Protein AF-A0A7T8JUP4-F1 (afdb_monomer_lite)

Secondary structure (DSSP, 8-state):
------HIIIIIHHHHHHHHHHTTTPPPSEEEEEEEE-TTSSEEEEEEEEE-TTSS-EEEEEEESSS-----EEEEETTEEEEE--SSPPPP-

Sequence (93 aa):
MDLGGGTVLDLGVYCVQLLKLSIHGEEPSSISSKGSLNAEKTDRNTSSLFAYGDGCRMASISTHSELNMPCEANIFGSQGSIKLPFLLGPRED

InterPro domains:
  IPR050984 Gfo/Idh/MocA domain-containing protein [PTHR22604] (2-86)
  IPR055170 GFO/IDH/MocA-like oxidoreductase domain [PF22725] (3-82)

Organism: Caligus rogercresseyi (NCBI:txid217165)

pLDDT: mean 88.8, std 13.91, range [39.47, 98.25]

Radius of gyration: 14.53 Å; chains: 1; bounding box: 28×37×47 Å

Structure (mmCIF, N/CA/C/O backbone):
data_AF-A0A7T8JUP4-F1
#
_entry.id   AF-A0A7T8JUP4-F1
#
loop_
_atom_site.group_PDB
_atom_site.id
_atom_site.type_symbol
_atom_site.label_atom_id
_atom_site.label_alt_id
_atom_site.label_comp_id
_atom_site.label_asym_id
_atom_site.label_entity_id
_atom_site.label_seq_id
_atom_site.pdbx_PDB_ins_code
_atom_site.Cartn_x
_atom_site.Cartn_y
_atom_site.Cartn_z
_atom_site.occupancy
_atom_site.B_iso_or_equiv
_atom_site.auth_seq_id
_atom_site.auth_comp_id
_atom_site.auth_asym_id
_atom_site.auth_atom_id
_atom_site.pdbx_PDB_model_num
ATOM 1 N N . MET A 1 1 ? 2.142 4.376 -29.490 1.00 39.47 1 MET A N 1
ATOM 2 C CA . MET A 1 1 ? 1.288 3.383 -28.811 1.00 39.47 1 MET A CA 1
ATOM 3 C C . MET A 1 1 ? 1.560 3.548 -27.329 1.00 39.47 1 MET A C 1
ATOM 5 O O . MET A 1 1 ? 2.571 3.057 -26.848 1.00 39.47 1 MET A O 1
ATOM 9 N N . ASP A 1 2 ? 0.739 4.363 -26.671 1.00 48.25 2 ASP A N 1
ATOM 10 C CA . ASP A 1 2 ? 0.827 4.692 -25.248 1.00 48.25 2 ASP A CA 1
ATOM 11 C C . ASP A 1 2 ? 0.367 3.494 -24.412 1.00 48.25 2 ASP A C 1
ATOM 13 O O . ASP A 1 2 ? -0.810 3.386 -24.070 1.00 48.25 2 ASP A O 1
ATOM 17 N N . LEU A 1 3 ? 1.266 2.557 -24.094 1.00 56.19 3 LEU A N 1
ATOM 18 C CA . LEU A 1 3 ? 0.984 1.624 -23.004 1.00 56.19 3 LEU A CA 1
ATOM 19 C C . LEU A 1 3 ? 1.040 2.421 -21.695 1.00 56.19 3 LEU A C 1
ATOM 21 O O . LEU A 1 3 ? 2.064 2.464 -21.033 1.00 56.19 3 LEU A O 1
ATOM 25 N N . GLY A 1 4 ? -0.067 3.068 -21.325 1.00 58.31 4 GLY A N 1
ATOM 26 C CA . GLY A 1 4 ? -0.252 3.728 -20.026 1.00 58.31 4 GLY A CA 1
ATOM 27 C C . GLY A 1 4 ? -0.457 2.748 -18.861 1.00 58.31 4 GLY A C 1
ATOM 28 O O . GLY A 1 4 ? -0.983 3.137 -17.823 1.00 58.31 4 GLY A O 1
ATOM 29 N N . GLY A 1 5 ? -0.107 1.473 -19.048 1.00 76.44 5 GLY A N 1
ATOM 30 C CA . GLY A 1 5 ? -0.274 0.407 -18.068 1.00 76.44 5 GLY A CA 1
ATOM 31 C C . GLY A 1 5 ? 0.994 0.235 -17.243 1.00 76.44 5 GLY A C 1
ATOM 32 O O . GLY A 1 5 ? 2.015 -0.230 -17.746 1.00 76.44 5 GLY A O 1
ATOM 33 N N . GLY A 1 6 ? 0.929 0.622 -15.977 1.00 89.75 6 GLY A N 1
ATOM 34 C CA . GLY A 1 6 ? 1.900 0.228 -14.965 1.00 89.75 6 GLY A CA 1
ATOM 35 C C . GLY A 1 6 ? 1.202 -0.507 -13.826 1.00 89.75 6 GLY A C 1
ATOM 36 O O . GLY A 1 6 ? -0.030 -0.574 -13.769 1.00 89.75 6 GLY A O 1
ATOM 37 N N . THR A 1 7 ? 1.985 -1.097 -12.932 1.00 93.50 7 THR A N 1
ATOM 38 C CA . THR A 1 7 ? 1.479 -1.967 -11.863 1.00 93.50 7 THR A CA 1
ATOM 39 C C . THR A 1 7 ? 0.462 -1.307 -10.932 1.00 93.50 7 THR A C 1
ATOM 41 O O . THR A 1 7 ? -0.437 -1.980 -10.433 1.00 93.50 7 THR A O 1
ATOM 44 N N . VAL A 1 8 ? 0.532 0.008 -10.731 1.00 94.25 8 VAL A N 1
ATOM 45 C CA . VAL A 1 8 ? -0.442 0.764 -9.940 1.00 94.25 8 VAL A CA 1
ATOM 46 C C . VAL A 1 8 ? -1.817 0.743 -10.605 1.00 94.25 8 VAL A C 1
ATOM 48 O O . VAL A 1 8 ? -2.816 0.536 -9.917 1.00 94.25 8 VAL A O 1
ATOM 51 N N . LEU A 1 9 ? -1.881 0.923 -11.927 1.00 93.12 9 LEU A N 1
ATOM 52 C CA . LEU A 1 9 ? -3.145 0.906 -12.665 1.00 93.12 9 LEU A CA 1
ATOM 53 C C . LEU A 1 9 ? -3.674 -0.521 -12.857 1.00 93.12 9 LEU A C 1
ATOM 55 O O . LEU A 1 9 ? -4.875 -0.738 -12.736 1.00 93.12 9 LEU A O 1
ATOM 59 N N . ASP A 1 10 ? -2.788 -1.477 -13.137 1.00 89.75 10 ASP A N 1
ATOM 60 C CA . ASP A 1 10 ? -3.171 -2.852 -13.480 1.00 89.75 10 ASP A CA 1
ATOM 61 C C . ASP A 1 10 ? -3.454 -3.729 -12.249 1.00 89.75 10 ASP A C 1
ATOM 63 O O . ASP A 1 10 ? -4.366 -4.544 -12.262 1.00 89.75 10 ASP A O 1
ATOM 67 N N . LEU A 1 11 ? -2.718 -3.540 -11.149 1.00 91.00 11 LEU A N 1
ATOM 68 C CA . LEU A 1 11 ? -2.844 -4.346 -9.925 1.00 91.00 1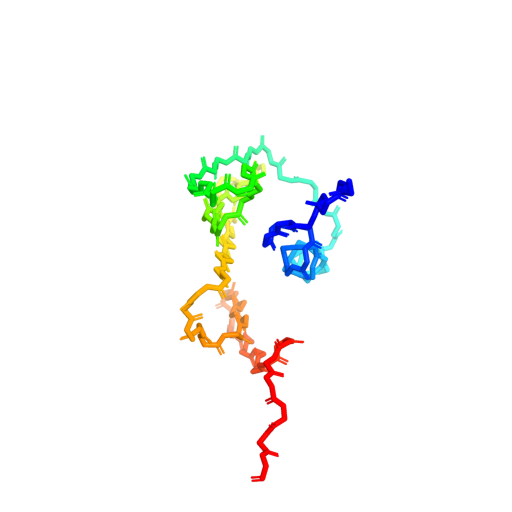1 LEU A CA 1
ATOM 69 C C . LEU A 1 11 ? -3.265 -3.497 -8.721 1.00 91.00 11 LEU A C 1
ATOM 71 O O . LEU A 1 11 ? -4.104 -3.903 -7.913 1.00 91.00 11 LEU A O 1
ATOM 75 N N . GLY A 1 12 ? -2.706 -2.291 -8.602 1.00 93.12 12 GLY A N 1
ATOM 76 C CA . GLY A 1 12 ? -2.891 -1.423 -7.440 1.00 93.12 12 GLY A CA 1
ATOM 77 C C . GLY A 1 12 ? -4.340 -1.000 -7.206 1.00 93.12 12 GLY A C 1
ATOM 78 O O . GLY A 1 12 ? -4.759 -0.907 -6.053 1.00 93.12 12 GLY A O 1
ATOM 79 N N . VAL A 1 13 ? -5.137 -0.817 -8.264 1.00 93.94 13 VAL A N 1
ATOM 80 C CA . VAL A 1 13 ? -6.561 -0.443 -8.154 1.00 93.94 13 VAL A CA 1
ATOM 81 C C . VAL A 1 13 ? -7.378 -1.457 -7.351 1.00 93.94 13 VAL A C 1
ATOM 83 O O . VAL A 1 13 ? -8.247 -1.069 -6.570 1.00 93.94 13 VAL A O 1
ATOM 86 N N . TYR A 1 14 ? -7.060 -2.747 -7.461 1.00 91.75 14 TYR A N 1
ATOM 87 C CA . TYR A 1 14 ? -7.740 -3.809 -6.721 1.00 91.75 14 TYR A CA 1
ATOM 88 C C . TYR A 1 14 ? -7.335 -3.814 -5.249 1.00 91.75 14 TYR A C 1
ATOM 90 O O . TYR A 1 14 ? -8.186 -3.949 -4.368 1.00 91.75 14 TYR A O 1
ATOM 98 N N . CYS A 1 15 ? -6.048 -3.592 -4.970 1.00 94.50 15 CYS A N 1
ATOM 99 C CA . CYS A 1 15 ? -5.552 -3.433 -3.607 1.00 94.50 15 CYS A CA 1
ATOM 100 C C . CYS A 1 15 ? -6.184 -2.211 -2.924 1.00 94.50 15 CYS A C 1
ATOM 102 O O . CYS A 1 15 ? -6.623 -2.312 -1.780 1.00 94.50 15 CYS A O 1
ATOM 104 N N . VAL A 1 16 ? -6.284 -1.077 -3.629 1.00 95.81 16 VAL A N 1
ATOM 105 C CA . VAL A 1 16 ? -6.928 0.143 -3.117 1.00 95.81 16 VAL A CA 1
ATOM 106 C C . VAL A 1 16 ? -8.418 -0.091 -2.881 1.00 95.81 16 VAL A C 1
ATOM 108 O O . VAL A 1 16 ? -8.927 0.296 -1.834 1.00 95.81 16 VAL A O 1
ATOM 111 N N . GLN A 1 17 ? -9.118 -0.765 -3.794 1.00 94.69 17 GLN A N 1
ATOM 112 C CA . GLN A 1 17 ? -10.535 -1.081 -3.614 1.00 94.69 17 GLN A CA 1
ATOM 113 C C . GLN A 1 17 ? -10.778 -1.973 -2.390 1.00 94.69 17 GLN A C 1
ATOM 115 O O . GLN A 1 17 ? -11.674 -1.692 -1.592 1.00 94.69 17 GLN A O 1
ATOM 120 N N . LEU A 1 18 ? -9.978 -3.029 -2.214 1.00 94.69 18 LEU A N 1
ATOM 121 C CA . LEU A 1 18 ? -10.077 -3.892 -1.039 1.00 94.69 18 LEU A CA 1
ATOM 122 C C . LEU A 1 18 ? -9.759 -3.122 0.244 1.00 94.69 18 LEU A C 1
ATOM 124 O O . LEU A 1 18 ? -10.474 -3.265 1.237 1.00 94.69 18 LEU A O 1
ATOM 128 N N . LEU A 1 19 ? -8.719 -2.284 0.215 1.00 95.50 19 LEU A N 1
ATOM 129 C CA . LEU A 1 19 ? -8.378 -1.419 1.333 1.00 95.50 19 LEU A CA 1
ATOM 130 C C . LEU A 1 19 ? -9.578 -0.545 1.700 1.00 95.50 19 LEU A C 1
ATOM 132 O O . LEU A 1 19 ? -10.026 -0.623 2.840 1.00 95.50 19 LEU A O 1
ATOM 136 N N . LYS A 1 20 ? -10.158 0.187 0.738 1.00 95.19 20 LYS A N 1
ATOM 137 C CA . LYS A 1 20 ? -11.335 1.043 0.957 1.00 95.19 20 LYS A CA 1
ATOM 138 C C . LYS A 1 20 ? -12.513 0.264 1.533 1.00 95.19 20 LYS A C 1
ATOM 140 O O . LYS A 1 20 ? -13.160 0.748 2.457 1.00 95.19 20 LYS A O 1
ATOM 145 N N . LEU A 1 21 ? -12.771 -0.950 1.047 1.00 94.88 21 LEU A N 1
ATOM 146 C CA . LEU A 1 21 ? -13.815 -1.810 1.605 1.00 94.88 21 LEU A CA 1
ATOM 147 C C . LEU A 1 21 ? -13.536 -2.169 3.074 1.00 94.88 21 LEU A C 1
ATOM 149 O O . LEU A 1 21 ? -14.430 -2.057 3.909 1.00 94.88 21 LEU A O 1
ATOM 153 N N . SER A 1 22 ? -12.299 -2.550 3.406 1.00 93.69 22 SER A N 1
ATOM 154 C CA . SER A 1 22 ? -11.920 -2.989 4.760 1.00 93.69 22 SER A CA 1
ATOM 155 C C . SER A 1 22 ? -12.013 -1.896 5.831 1.00 93.69 22 SER A C 1
ATOM 157 O O . SER A 1 22 ? -12.160 -2.190 7.016 1.00 93.69 22 SER A O 1
ATOM 159 N N . ILE A 1 23 ? -11.960 -0.633 5.414 1.00 93.06 23 ILE A N 1
ATOM 160 C CA . ILE A 1 23 ? -11.983 0.549 6.285 1.00 93.06 23 ILE A CA 1
ATOM 161 C C . ILE A 1 23 ? -13.287 1.353 6.157 1.00 93.06 23 ILE A C 1
ATOM 163 O O . ILE A 1 23 ? -13.367 2.468 6.661 1.00 93.06 23 ILE A O 1
ATOM 167 N N . HIS 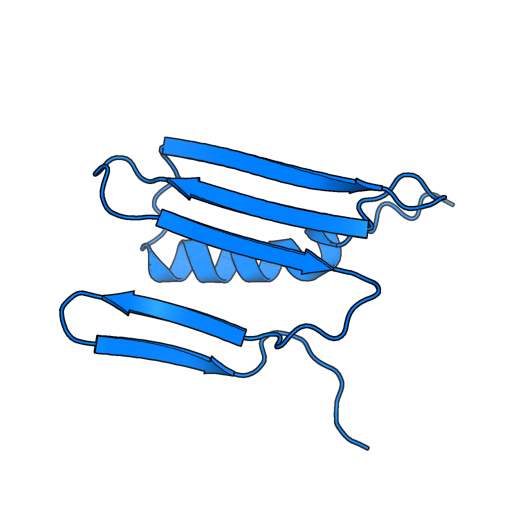A 1 24 ? -14.327 0.786 5.534 1.00 93.25 24 HIS A N 1
ATOM 168 C CA . HIS A 1 24 ? -15.650 1.411 5.368 1.00 93.25 24 HIS A CA 1
ATOM 169 C C . HIS A 1 24 ? -15.640 2.704 4.529 1.00 93.25 24 HIS A C 1
ATOM 171 O O . HIS A 1 24 ? -16.435 3.613 4.755 1.00 93.25 24 HIS A O 1
ATOM 177 N N . GLY A 1 25 ? -14.751 2.784 3.539 1.00 94.50 25 GLY A N 1
ATOM 178 C CA . GLY A 1 25 ? -14.682 3.883 2.574 1.00 94.50 25 GLY A CA 1
A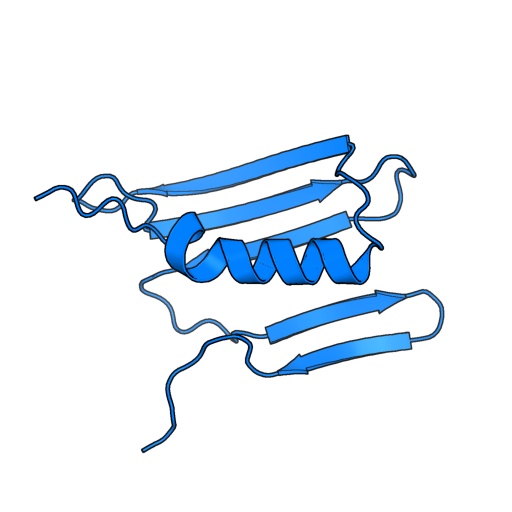TOM 179 C C . GLY A 1 25 ? -14.068 5.189 3.087 1.00 94.50 25 GLY A C 1
ATOM 180 O O . GLY A 1 25 ? -14.040 6.156 2.332 1.00 94.50 25 GLY A O 1
ATOM 181 N N . GLU A 1 26 ? -13.572 5.230 4.324 1.00 95.50 26 GLU A N 1
ATOM 182 C CA . GLU A 1 26 ? -12.772 6.335 4.863 1.00 95.50 26 GLU A CA 1
ATOM 183 C C . GLU A 1 26 ? -11.556 6.670 3.970 1.00 95.50 26 GLU A C 1
ATOM 185 O O . GLU A 1 26 ? -10.910 5.809 3.377 1.00 95.50 26 GLU A O 1
ATOM 190 N N . GLU A 1 27 ? -11.226 7.951 3.845 1.00 95.94 27 GLU A N 1
ATOM 191 C CA . GLU A 1 27 ? -10.045 8.363 3.086 1.00 95.94 27 GLU A CA 1
ATOM 192 C C . GLU A 1 27 ? -8.814 8.412 4.006 1.00 95.94 27 GLU A C 1
ATOM 194 O O . GLU A 1 27 ? -8.922 8.832 5.163 1.00 95.94 27 GLU A O 1
ATOM 199 N N . PRO A 1 28 ? -7.627 8.008 3.523 1.00 96.50 28 PRO A N 1
ATOM 200 C CA . PRO A 1 28 ? -6.397 8.119 4.297 1.00 96.50 28 PRO A CA 1
ATOM 201 C C . PRO A 1 28 ? -6.071 9.591 4.588 1.00 96.50 28 PRO A C 1
ATOM 203 O O . PRO A 1 28 ? -6.242 10.468 3.742 1.00 96.50 28 PRO A O 1
ATOM 206 N N . SER A 1 29 ? -5.522 9.862 5.772 1.00 97.56 29 SER A N 1
ATOM 207 C CA . SER A 1 29 ? -5.001 11.183 6.139 1.00 97.56 29 SER A CA 1
ATOM 208 C C . SER A 1 29 ? -3.688 11.502 5.422 1.00 97.56 29 SER A C 1
ATOM 210 O O . SER A 1 29 ? -3.370 12.669 5.192 1.00 97.56 29 SER A O 1
ATOM 212 N N . SER A 1 30 ? -2.914 10.475 5.057 1.00 97.50 30 SER A N 1
ATOM 213 C CA . SER A 1 30 ? -1.708 10.621 4.243 1.00 97.50 30 SER A CA 1
ATOM 214 C C . SER A 1 30 ? -1.356 9.336 3.498 1.00 97.50 30 SER A C 1
ATOM 216 O O . SER A 1 30 ? -1.679 8.227 3.932 1.00 97.50 30 SER A O 1
ATOM 218 N N . ILE A 1 31 ? -0.667 9.504 2.368 1.00 97.88 31 ILE A N 1
ATOM 219 C CA . ILE A 1 31 ? -0.129 8.414 1.556 1.00 97.88 31 ILE A CA 1
ATOM 220 C C . ILE A 1 31 ? 1.341 8.720 1.275 1.00 97.88 31 ILE A C 1
ATOM 222 O O . ILE A 1 31 ? 1.680 9.819 0.836 1.00 97.88 31 ILE A O 1
ATOM 226 N N . SER A 1 32 ? 2.218 7.745 1.504 1.00 98.12 32 SER A N 1
ATOM 227 C CA . SER A 1 32 ? 3.626 7.813 1.104 1.00 98.12 32 SER A CA 1
ATOM 228 C C . SER A 1 32 ? 3.968 6.627 0.215 1.00 98.12 32 SER A C 1
ATOM 230 O O . SER A 1 32 ? 3.608 5.497 0.529 1.00 98.12 32 SER A O 1
ATOM 232 N N . SER A 1 33 ? 4.648 6.879 -0.903 1.00 97.44 33 SER A N 1
ATOM 233 C CA . SER A 1 33 ? 4.907 5.856 -1.918 1.00 97.44 33 SER A CA 1
ATOM 234 C C . SER A 1 33 ? 6.346 5.911 -2.414 1.00 97.44 33 SER A C 1
ATOM 236 O O . SER A 1 33 ? 6.936 6.987 -2.552 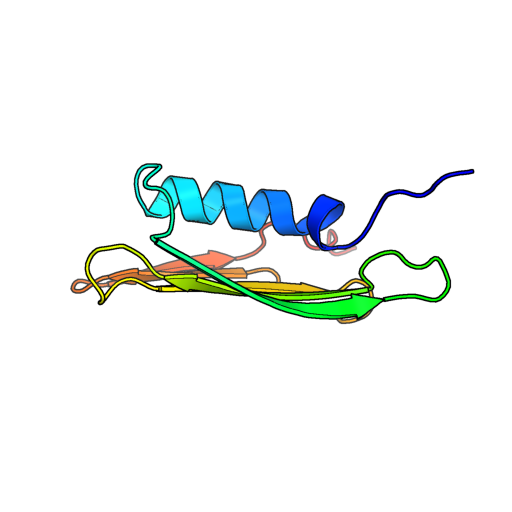1.00 97.44 33 SER A O 1
ATOM 238 N N . LYS A 1 34 ? 6.906 4.740 -2.714 1.00 98.25 34 LYS A N 1
ATOM 239 C CA . LYS A 1 34 ? 8.191 4.559 -3.398 1.00 98.25 34 LYS A CA 1
ATOM 240 C C . LYS A 1 34 ? 8.052 3.459 -4.441 1.00 98.25 34 LYS A C 1
ATOM 242 O O . LYS A 1 34 ? 7.329 2.499 -4.221 1.00 98.25 34 LYS A O 1
ATOM 247 N N . GLY A 1 35 ? 8.762 3.590 -5.551 1.00 96.56 35 GLY A N 1
ATOM 248 C CA . GLY A 1 35 ? 8.710 2.633 -6.649 1.00 96.56 35 GLY A CA 1
ATOM 249 C C . GLY A 1 35 ? 9.788 2.919 -7.682 1.00 96.56 35 GLY A C 1
ATOM 250 O O . GLY A 1 35 ? 10.584 3.851 -7.517 1.00 96.56 35 GLY A O 1
ATOM 251 N N . SER A 1 36 ? 9.805 2.128 -8.748 1.00 96.69 36 SER A N 1
ATOM 252 C CA . SER A 1 36 ? 10.694 2.321 -9.893 1.00 96.69 36 SER A CA 1
ATOM 253 C C . SER A 1 36 ? 9.933 2.244 -11.213 1.00 96.69 36 SER A C 1
ATOM 255 O O . SER A 1 36 ? 8.834 1.694 -11.291 1.00 96.69 36 SER A O 1
ATOM 257 N N . LEU A 1 37 ? 10.526 2.813 -12.263 1.00 95.38 37 LEU A N 1
ATOM 258 C CA . LEU A 1 37 ? 9.980 2.772 -13.616 1.00 95.38 37 LEU A CA 1
ATOM 259 C C . LEU A 1 37 ? 10.638 1.659 -14.448 1.00 95.38 37 LEU A C 1
ATOM 261 O O . LEU A 1 37 ? 11.760 1.217 -14.168 1.00 95.38 37 LEU A O 1
ATOM 265 N N . ASN A 1 38 ? 9.944 1.201 -15.483 1.00 90.06 38 ASN A N 1
ATOM 266 C CA . ASN A 1 38 ? 10.508 0.366 -16.544 1.00 90.06 38 ASN A CA 1
ATOM 267 C C . ASN A 1 38 ? 11.111 1.213 -17.684 1.00 90.06 38 ASN A C 1
ATOM 269 O O . ASN A 1 38 ? 11.213 2.438 -17.580 1.00 90.06 38 ASN A O 1
ATOM 273 N N . ALA A 1 39 ? 11.572 0.556 -18.755 1.00 90.50 39 ALA A N 1
ATOM 274 C CA . ALA A 1 39 ? 12.172 1.235 -19.907 1.00 90.50 39 ALA A CA 1
ATOM 275 C C . ALA A 1 39 ? 11.148 2.108 -20.658 1.00 90.50 39 ALA A C 1
ATOM 277 O O . ALA A 1 39 ? 11.496 3.136 -21.240 1.00 90.50 39 ALA A O 1
ATOM 278 N N . GLU A 1 40 ? 9.878 1.727 -20.570 1.00 89.75 40 GLU A N 1
ATOM 279 C CA . GLU A 1 40 ? 8.705 2.384 -21.136 1.00 89.75 40 GLU A CA 1
ATOM 280 C C . GLU A 1 40 ? 8.223 3.569 -20.282 1.00 89.75 40 GLU A C 1
ATOM 282 O O . GLU A 1 40 ? 7.299 4.277 -20.675 1.00 89.75 40 GLU A O 1
ATOM 287 N N . LYS A 1 41 ? 8.884 3.833 -19.143 1.00 90.62 41 LYS A N 1
ATOM 288 C CA . LYS A 1 41 ? 8.562 4.891 -18.172 1.00 90.62 41 LYS A CA 1
ATOM 289 C C . LYS A 1 41 ? 7.205 4.725 -17.473 1.00 90.62 41 LYS A C 1
ATOM 291 O O . LYS A 1 41 ? 6.704 5.699 -16.911 1.00 90.62 41 LYS A O 1
ATOM 296 N N . THR A 1 42 ? 6.642 3.519 -17.448 1.00 92.31 42 THR A N 1
ATOM 297 C CA . THR A 1 42 ? 5.535 3.168 -16.546 1.00 92.31 42 THR A CA 1
ATOM 298 C C . THR A 1 42 ? 6.070 2.546 -15.264 1.00 92.31 42 THR A C 1
ATOM 300 O O . THR A 1 42 ? 7.240 2.159 -15.185 1.00 92.31 42 THR A O 1
ATOM 303 N N . ASP A 1 43 ? 5.256 2.506 -14.210 1.00 93.69 43 ASP A N 1
ATOM 304 C CA . ASP A 1 43 ? 5.697 1.937 -12.945 1.00 93.69 43 ASP A CA 1
ATOM 305 C C . ASP A 1 43 ? 5.875 0.415 -13.056 1.00 93.69 43 ASP A C 1
ATOM 307 O O . ASP A 1 43 ? 4.963 -0.334 -13.412 1.00 93.69 43 ASP A O 1
ATOM 311 N N . ARG A 1 44 ? 7.100 -0.022 -12.753 1.00 95.38 44 ARG A N 1
ATOM 312 C CA . ARG A 1 44 ? 7.504 -1.430 -12.652 1.00 95.38 44 ARG A CA 1
ATOM 313 C C . ARG A 1 44 ? 7.059 -2.023 -11.321 1.00 95.38 44 ARG A C 1
ATOM 315 O O . ARG A 1 44 ? 6.742 -3.206 -11.231 1.00 95.38 44 ARG A O 1
ATOM 322 N N . ASN A 1 45 ? 7.126 -1.210 -10.274 1.00 95.88 45 ASN A N 1
ATOM 323 C CA . ASN A 1 45 ? 6.677 -1.560 -8.942 1.00 95.88 45 ASN A CA 1
ATOM 324 C C . ASN A 1 45 ? 6.344 -0.310 -8.143 1.00 95.88 45 ASN A C 1
ATOM 326 O O . ASN A 1 45 ? 6.827 0.787 -8.435 1.00 95.88 45 ASN A O 1
ATOM 330 N N . THR A 1 46 ? 5.545 -0.503 -7.103 1.00 97.56 46 THR A N 1
ATOM 331 C CA . THR A 1 46 ? 5.270 0.513 -6.091 1.00 97.56 46 THR A CA 1
ATOM 332 C C . THR A 1 46 ? 5.031 -0.159 -4.749 1.00 97.56 46 THR A C 1
ATOM 334 O O . THR A 1 46 ? 4.369 -1.192 -4.678 1.00 97.56 46 THR A O 1
ATOM 337 N N . SER A 1 47 ? 5.528 0.468 -3.688 1.00 97.94 47 SER A N 1
ATOM 338 C CA . SER A 1 47 ? 5.165 0.224 -2.299 1.00 97.94 47 SER A CA 1
ATOM 339 C C . SER A 1 47 ? 4.613 1.511 -1.701 1.00 97.94 47 SER A C 1
ATOM 341 O O . SER A 1 47 ? 5.287 2.544 -1.698 1.00 97.94 47 SER A O 1
ATOM 343 N N . SER A 1 48 ? 3.390 1.437 -1.193 1.00 98.19 48 SER A N 1
ATOM 344 C CA . SER A 1 48 ? 2.630 2.566 -0.667 1.00 98.19 48 SER A CA 1
ATOM 345 C C . SER A 1 48 ? 2.167 2.285 0.752 1.00 98.19 48 SER A C 1
ATOM 347 O O . SER A 1 48 ? 1.653 1.206 1.031 1.00 98.19 48 SER A O 1
ATOM 349 N N . LEU A 1 49 ? 2.321 3.270 1.633 1.00 98.19 49 LEU A N 1
ATOM 350 C CA . LEU A 1 49 ? 1.807 3.274 2.996 1.00 98.19 49 LEU A CA 1
ATOM 351 C C . LEU A 1 49 ? 0.692 4.314 3.108 1.00 98.19 49 LEU A C 1
ATOM 353 O O . LEU A 1 49 ? 0.895 5.484 2.780 1.00 98.19 49 LEU A O 1
ATOM 357 N N . PHE A 1 50 ? -0.453 3.873 3.609 1.00 98.00 50 PHE A N 1
ATOM 358 C CA . PHE A 1 50 ? -1.650 4.659 3.868 1.00 98.00 50 PHE A CA 1
ATOM 359 C C . PHE A 1 50 ? -1.806 4.788 5.381 1.00 98.00 50 PHE A C 1
ATOM 361 O O . PHE A 1 50 ? -1.841 3.771 6.074 1.00 98.00 50 PHE A O 1
ATOM 368 N N . ALA A 1 51 ? -1.904 6.012 5.891 1.00 97.56 51 ALA A N 1
ATOM 369 C CA . ALA A 1 51 ? -2.215 6.276 7.294 1.00 97.56 51 ALA A CA 1
ATOM 370 C C . ALA A 1 51 ? -3.599 6.918 7.408 1.00 97.56 51 ALA A C 1
ATOM 372 O O . ALA A 1 51 ? -3.994 7.687 6.532 1.00 97.56 51 ALA A O 1
ATOM 373 N N . TYR A 1 52 ? -4.322 6.611 8.484 1.00 96.12 52 TYR A N 1
ATOM 374 C CA . TYR A 1 52 ? -5.666 7.132 8.746 1.00 96.12 52 TYR A CA 1
ATOM 375 C C . TYR A 1 52 ? -5.669 8.148 9.894 1.00 96.12 52 TYR A C 1
ATOM 377 O O . TYR A 1 52 ? -4.691 8.289 10.632 1.00 96.12 52 TYR A O 1
ATOM 385 N N . GLY A 1 53 ? -6.756 8.916 10.013 1.00 89.94 53 GLY A N 1
ATOM 386 C CA . GLY A 1 53 ? -6.842 10.074 10.914 1.00 89.94 53 GLY A CA 1
ATOM 387 C C . GLY A 1 53 ? -6.797 9.744 12.410 1.00 89.94 53 GLY A C 1
ATOM 388 O O . GLY A 1 53 ? -6.591 10.640 13.222 1.00 89.94 53 GLY A O 1
ATOM 389 N N . ASP A 1 54 ? -6.951 8.473 12.780 1.00 89.56 54 ASP A N 1
ATOM 390 C CA . ASP A 1 54 ? -6.893 8.008 14.170 1.00 89.56 54 ASP A CA 1
ATOM 391 C C . ASP A 1 54 ? -5.470 7.736 14.688 1.00 89.56 54 ASP A C 1
ATOM 393 O O . ASP A 1 54 ? -5.289 7.419 15.864 1.00 89.56 54 ASP A O 1
ATOM 397 N N . GLY A 1 55 ? -4.459 7.828 13.816 1.00 85.62 55 GLY A N 1
ATOM 398 C CA . GLY A 1 55 ? -3.052 7.605 14.150 1.00 85.62 55 GLY A CA 1
ATOM 399 C C . GLY A 1 55 ? -2.671 6.152 14.462 1.00 85.62 55 GLY A C 1
ATOM 400 O O . GLY A 1 55 ? -1.508 5.895 14.762 1.00 85.62 55 GLY A O 1
ATOM 401 N N . CYS A 1 56 ? -3.609 5.206 14.385 1.00 89.56 56 CYS A N 1
ATOM 402 C CA . CYS A 1 56 ? -3.389 3.800 14.736 1.00 89.56 56 CYS A CA 1
ATOM 403 C C . CYS A 1 56 ? -3.579 2.865 13.539 1.00 89.56 56 CYS A C 1
ATOM 405 O O . CYS A 1 56 ? -2.863 1.871 13.416 1.00 89.56 56 CYS A O 1
ATOM 407 N N . ARG A 1 57 ? -4.534 3.161 12.649 1.00 95.06 57 ARG A N 1
ATOM 408 C CA . ARG A 1 57 ? -4.768 2.355 11.450 1.00 95.06 57 ARG A CA 1
ATOM 409 C C . ARG A 1 57 ? -3.796 2.750 10.347 1.00 95.06 57 ARG A C 1
ATOM 411 O O . ARG A 1 57 ? -3.643 3.922 9.998 1.00 95.06 57 ARG A O 1
ATOM 418 N N . MET A 1 58 ? -3.175 1.733 9.764 1.00 96.94 58 MET A N 1
ATOM 419 C CA . MET A 1 58 ? -2.293 1.850 8.613 1.00 96.94 58 MET A CA 1
ATOM 420 C C . MET A 1 58 ? -2.519 0.678 7.665 1.00 96.94 58 MET A C 1
ATOM 422 O O . MET A 1 58 ? -2.923 -0.404 8.091 1.00 96.94 58 MET A O 1
ATOM 426 N N . ALA A 1 59 ? -2.226 0.883 6.388 1.00 97.50 59 ALA A N 1
ATOM 427 C CA . ALA A 1 59 ? -2.220 -0.179 5.394 1.00 97.50 59 ALA A CA 1
ATOM 428 C C . ALA A 1 59 ? -1.036 -0.021 4.447 1.00 97.50 59 ALA A C 1
ATOM 430 O O . ALA A 1 59 ? -0.656 1.099 4.103 1.00 97.50 59 ALA A O 1
ATOM 431 N N . SER A 1 60 ? -0.478 -1.143 4.004 1.00 97.38 60 SER A N 1
ATOM 432 C CA . SER A 1 60 ? 0.549 -1.175 2.972 1.00 97.38 60 SER A CA 1
ATOM 433 C C . SER A 1 60 ? 0.040 -1.897 1.731 1.00 97.38 60 SER A C 1
ATOM 435 O O . SER A 1 60 ? -0.653 -2.909 1.814 1.00 97.38 60 SER A O 1
ATOM 437 N N . ILE A 1 61 ? 0.393 -1.360 0.568 1.00 97.00 61 ILE A N 1
ATOM 438 C CA . ILE A 1 61 ? 0.136 -1.974 -0.733 1.00 97.00 61 ILE A CA 1
ATOM 439 C C . ILE A 1 61 ? 1.468 -2.090 -1.451 1.00 97.00 61 ILE A C 1
ATOM 441 O O . ILE A 1 61 ? 2.213 -1.114 -1.524 1.00 97.00 61 ILE A O 1
ATOM 445 N N . SER A 1 62 ? 1.734 -3.264 -2.016 1.00 96.31 62 SER A N 1
ATOM 446 C CA . SER A 1 62 ? 2.893 -3.495 -2.868 1.00 96.31 62 SER A CA 1
ATOM 447 C C . SER A 1 62 ? 2.468 -4.171 -4.164 1.00 96.31 62 SER A C 1
ATOM 449 O O . SER A 1 62 ? 1.704 -5.132 -4.152 1.00 96.31 62 SER A O 1
ATOM 451 N N . THR A 1 63 ? 2.979 -3.661 -5.278 1.00 95.31 63 THR A N 1
ATOM 452 C CA . THR A 1 63 ? 2.720 -4.158 -6.634 1.00 95.31 63 THR A CA 1
ATOM 453 C C . THR A 1 63 ? 4.045 -4.303 -7.375 1.00 95.31 63 THR A C 1
ATOM 455 O O . THR A 1 63 ? 4.985 -3.549 -7.111 1.00 95.31 63 THR A O 1
ATOM 458 N N . HIS A 1 64 ? 4.154 -5.301 -8.253 1.00 94.31 64 HIS A N 1
ATOM 459 C CA . HIS A 1 64 ? 5.376 -5.583 -9.006 1.00 94.31 64 HIS A CA 1
ATOM 460 C C . HIS A 1 64 ? 5.035 -6.334 -10.299 1.00 94.31 64 HIS A C 1
ATOM 462 O O . HIS A 1 64 ? 4.234 -7.261 -10.254 1.00 94.31 64 HIS A O 1
ATOM 468 N N . SER A 1 65 ? 5.645 -5.971 -11.432 1.00 91.06 65 SER A N 1
ATOM 469 C CA . SER A 1 65 ? 5.376 -6.619 -12.729 1.00 91.06 65 SER A CA 1
ATOM 470 C C . SER A 1 65 ? 6.296 -7.804 -13.035 1.00 91.06 65 SER A C 1
ATOM 472 O O . SER A 1 65 ? 5.955 -8.656 -13.844 1.00 91.06 65 SER A O 1
ATOM 474 N N . GLU A 1 66 ? 7.469 -7.864 -12.400 1.00 90.25 66 GLU A N 1
ATOM 475 C CA . GLU A 1 66 ? 8.513 -8.859 -12.726 1.00 90.25 66 GLU A CA 1
ATOM 476 C C . GLU A 1 66 ? 8.804 -9.883 -11.617 1.00 90.25 66 GLU A C 1
ATOM 478 O O . GLU A 1 66 ? 9.653 -10.752 -11.795 1.00 90.25 66 GLU A O 1
ATOM 483 N N . LEU A 1 67 ? 8.144 -9.779 -10.459 1.00 90.44 67 LEU A N 1
ATOM 484 C CA . LEU A 1 67 ? 8.361 -10.684 -9.328 1.00 90.44 67 LEU A CA 1
ATOM 485 C C . LEU A 1 67 ? 7.096 -11.487 -9.060 1.00 90.44 67 LEU A C 1
ATOM 487 O O . LEU A 1 67 ? 5.996 -10.939 -9.075 1.00 90.44 67 LEU A O 1
ATOM 491 N N . ASN A 1 68 ? 7.273 -12.772 -8.747 1.00 88.00 68 ASN A N 1
ATOM 492 C CA . ASN A 1 68 ? 6.187 -13.616 -8.268 1.00 88.00 68 ASN A CA 1
ATOM 493 C C . ASN A 1 68 ? 5.868 -13.259 -6.810 1.00 88.00 68 ASN A C 1
ATOM 495 O O . ASN A 1 68 ? 6.503 -13.752 -5.876 1.00 88.00 68 ASN A O 1
ATOM 499 N N . MET A 1 69 ? 4.928 -12.336 -6.633 1.00 89.56 69 MET A N 1
ATOM 500 C CA . MET A 1 69 ? 4.468 -11.897 -5.321 1.00 89.56 69 MET A CA 1
ATOM 501 C C . MET A 1 69 ? 3.436 -12.890 -4.760 1.00 89.56 69 MET A C 1
ATOM 503 O O . MET A 1 69 ? 2.723 -13.526 -5.529 1.00 89.56 69 MET A O 1
ATOM 507 N N . PRO A 1 70 ? 3.267 -12.983 -3.429 1.00 89.69 70 PRO A N 1
ATOM 508 C CA . PRO A 1 70 ? 2.260 -13.862 -2.823 1.00 89.69 70 PRO A CA 1
ATOM 509 C C . PRO A 1 70 ? 0.804 -13.587 -3.246 1.00 89.69 70 PRO A C 1
ATOM 511 O O . PRO A 1 70 ? -0.058 -14.437 -3.043 1.00 89.69 70 PRO A O 1
ATOM 514 N N . CYS A 1 71 ? 0.519 -12.403 -3.806 1.00 90.38 71 CYS A N 1
ATOM 515 C CA . CYS A 1 71 ? -0.805 -12.001 -4.299 1.00 90.38 71 CYS A CA 1
ATOM 516 C C . CYS A 1 71 ? -1.941 -12.202 -3.279 1.00 90.38 71 CYS A C 1
ATOM 518 O O . CYS A 1 71 ? -3.054 -12.591 -3.633 1.00 90.38 71 CYS A O 1
ATOM 520 N N . GLU A 1 72 ? -1.666 -11.912 -2.010 1.00 92.38 72 GLU A N 1
ATOM 521 C CA . GLU A 1 72 ? -2.601 -12.048 -0.893 1.00 92.38 72 GLU A CA 1
ATOM 522 C C . GLU A 1 72 ? -2.870 -10.705 -0.212 1.00 92.38 72 GLU A C 1
ATOM 524 O O . GLU A 1 72 ? -2.085 -9.761 -0.323 1.00 92.38 72 GLU A O 1
ATOM 529 N N . ALA A 1 73 ? -3.963 -10.641 0.545 1.00 94.00 73 ALA A N 1
ATOM 530 C CA . ALA A 1 73 ? -4.236 -9.539 1.456 1.00 94.00 73 ALA A CA 1
ATOM 531 C C . ALA A 1 73 ? -4.450 -10.056 2.876 1.00 94.00 73 ALA A C 1
ATOM 533 O O . ALA A 1 73 ? -5.114 -11.069 3.097 1.00 94.00 73 ALA A O 1
ATOM 534 N N . ASN A 1 74 ? -3.904 -9.324 3.841 1.00 95.44 74 ASN A N 1
ATOM 535 C CA . ASN A 1 74 ? -4.029 -9.628 5.256 1.00 95.44 74 ASN A CA 1
ATOM 536 C C . ASN A 1 74 ? -4.610 -8.405 5.972 1.00 95.44 74 ASN A C 1
ATOM 538 O O . ASN A 1 74 ? -4.056 -7.311 5.879 1.00 95.44 74 ASN A O 1
ATOM 542 N N . ILE A 1 75 ? -5.724 -8.596 6.673 1.00 95.88 75 ILE A N 1
ATOM 543 C CA . ILE A 1 75 ? -6.409 -7.557 7.447 1.00 95.88 75 ILE A CA 1
ATOM 544 C C . ILE A 1 75 ? -6.364 -7.977 8.911 1.00 95.88 75 ILE A C 1
ATOM 546 O O . ILE A 1 75 ? -6.782 -9.084 9.252 1.00 95.88 75 ILE A O 1
ATOM 550 N N . PHE A 1 76 ? -5.867 -7.099 9.778 1.00 96.12 76 PHE A N 1
ATOM 551 C CA . PHE A 1 76 ? -5.684 -7.374 11.200 1.00 96.12 76 PHE A CA 1
ATOM 552 C C . PHE A 1 76 ? -6.552 -6.436 12.035 1.00 96.12 76 PHE A C 1
ATOM 554 O O . PHE A 1 76 ? -6.530 -5.222 11.842 1.00 96.12 76 PHE A O 1
ATOM 561 N N . GLY A 1 77 ? -7.301 -7.006 12.973 1.00 94.75 77 GLY A N 1
ATOM 562 C CA . GLY A 1 77 ? -8.073 -6.280 13.974 1.00 94.75 77 GLY A CA 1
ATOM 563 C C . GLY A 1 77 ? -7.716 -6.743 15.384 1.00 94.75 77 GLY A C 1
ATOM 564 O O . GLY A 1 77 ? -6.962 -7.692 15.582 1.00 94.75 77 GLY A O 1
ATOM 565 N N . SER A 1 78 ? -8.297 -6.098 16.391 1.00 94.94 78 SER A N 1
ATOM 566 C CA . SER A 1 78 ? -8.032 -6.420 17.801 1.00 94.94 78 SER A CA 1
ATOM 567 C C . SER A 1 78 ? -8.519 -7.808 18.234 1.00 94.94 78 SER A C 1
ATOM 569 O O . SER A 1 78 ? -8.054 -8.324 19.245 1.00 94.94 78 SER A O 1
ATOM 571 N N . GLN A 1 79 ? -9.450 -8.407 17.488 1.00 97.06 79 GLN A N 1
ATOM 572 C CA . GLN A 1 79 ? -10.089 -9.685 17.827 1.00 97.06 79 GLN A CA 1
ATOM 573 C C . GLN A 1 79 ? -9.765 -10.815 16.842 1.00 97.06 79 GLN A C 1
ATOM 575 O O . GLN A 1 79 ? -10.299 -11.914 16.967 1.00 97.06 79 GLN A O 1
ATOM 580 N N . GLY A 1 80 ? -8.907 -10.567 15.852 1.00 96.56 80 GLY A N 1
ATOM 581 C CA . GLY A 1 80 ? -8.556 -11.580 14.867 1.00 96.56 80 GLY A CA 1
ATOM 582 C C . GLY A 1 80 ? -8.015 -10.996 13.574 1.00 96.56 80 GLY A C 1
ATOM 583 O O . GLY A 1 80 ? -7.722 -9.804 13.471 1.00 96.56 80 GLY A O 1
ATOM 584 N N . SER A 1 81 ? -7.890 -11.860 12.576 1.00 97.12 81 SER A N 1
ATOM 585 C CA . SER A 1 81 ? -7.385 -11.499 11.260 1.00 97.12 81 SER A CA 1
ATOM 586 C C . SER A 1 81 ? -8.151 -12.206 10.152 1.00 97.12 81 SER A C 1
ATOM 588 O O . SER A 1 81 ? -8.737 -13.272 10.345 1.00 97.12 81 SER A O 1
ATOM 590 N N . ILE A 1 82 ? -8.135 -11.590 8.975 1.00 95.75 82 ILE A N 1
ATOM 591 C CA . ILE A 1 82 ? -8.641 -12.160 7.733 1.00 95.75 82 ILE A CA 1
ATOM 592 C C . ILE A 1 82 ? -7.456 -12.263 6.783 1.00 95.75 82 ILE A C 1
ATOM 594 O O . ILE A 1 82 ? -6.802 -11.259 6.494 1.00 95.75 82 ILE A O 1
ATOM 598 N N . LYS A 1 83 ? -7.199 -13.472 6.285 1.00 94.75 83 LYS A N 1
ATOM 599 C CA . LYS A 1 83 ? -6.272 -13.711 5.182 1.00 94.75 83 LYS A CA 1
ATOM 600 C C . LYS A 1 83 ? -7.080 -14.051 3.940 1.00 94.75 83 LYS A C 1
ATOM 602 O O . LYS A 1 83 ? -7.808 -15.040 3.927 1.00 94.75 83 LYS A O 1
ATOM 607 N N . LEU A 1 84 ? -6.949 -13.222 2.915 1.00 92.31 84 LEU A N 1
ATOM 608 C CA . LEU A 1 84 ? -7.543 -13.436 1.604 1.00 92.31 84 LEU A CA 1
ATOM 609 C C . LEU A 1 84 ? -6.442 -13.950 0.675 1.00 92.31 84 LEU A C 1
ATOM 611 O O . LEU A 1 84 ? -5.599 -13.155 0.241 1.00 92.31 84 LEU A O 1
ATOM 615 N N . PRO A 1 85 ? -6.393 -15.265 0.404 1.00 83.56 85 PRO A N 1
ATOM 616 C CA . PRO A 1 85 ? -5.512 -15.779 -0.624 1.00 83.56 85 PRO A CA 1
ATOM 617 C C . PRO A 1 85 ? -6.009 -15.303 -1.992 1.00 83.56 85 PRO A C 1
ATOM 619 O O . PRO A 1 85 ? -7.204 -15.356 -2.271 1.00 83.56 85 PRO A O 1
ATOM 622 N N . PHE A 1 86 ? -5.065 -14.893 -2.836 1.00 68.94 86 PHE A N 1
ATOM 623 C CA . PHE A 1 86 ? -5.240 -14.748 -4.278 1.00 68.94 86 PHE A CA 1
ATOM 624 C C . PHE A 1 86 ? -6.264 -13.697 -4.731 1.00 68.94 86 PHE A C 1
ATOM 626 O O . PHE A 1 86 ? -7.418 -13.998 -5.028 1.00 68.94 86 PHE A O 1
ATOM 633 N N . LEU A 1 87 ? -5.812 -12.449 -4.872 1.00 59.53 87 LEU A N 1
ATOM 634 C CA . LEU A 1 87 ? -6.616 -11.417 -5.534 1.00 59.53 87 LEU A CA 1
ATOM 635 C C . LEU A 1 87 ? -6.543 -11.523 -7.071 1.00 59.53 87 LEU A C 1
ATOM 637 O O . LEU A 1 87 ? -7.579 -11.369 -7.711 1.00 59.53 87 LEU A O 1
ATOM 641 N N . LEU A 1 88 ? -5.362 -11.803 -7.657 1.00 59.28 88 LEU A N 1
ATOM 642 C CA . LEU A 1 88 ? -5.097 -11.739 -9.115 1.00 59.28 88 LEU A CA 1
ATOM 643 C C . LEU A 1 88 ? -3.828 -12.525 -9.580 1.00 59.28 88 LEU A C 1
ATOM 645 O O . LEU A 1 88 ? -2.974 -11.959 -10.257 1.00 59.28 88 LEU A O 1
ATOM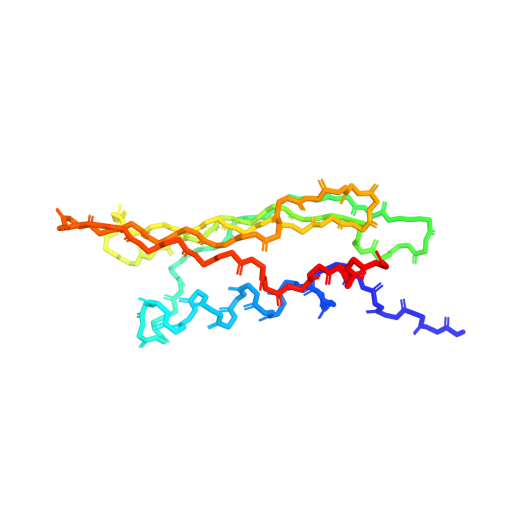 649 N N . GLY A 1 89 ? -3.620 -13.795 -9.204 1.00 53.94 89 GLY A N 1
ATOM 650 C CA . GLY A 1 89 ? -2.490 -14.605 -9.733 1.00 53.94 89 GLY A CA 1
ATOM 651 C C . GLY A 1 89 ? -2.869 -15.474 -10.953 1.00 53.94 89 GLY A C 1
ATOM 652 O O . GLY A 1 89 ? -4.051 -15.541 -11.295 1.00 53.94 89 GLY A O 1
ATOM 653 N N . PRO A 1 90 ? -1.924 -16.152 -11.638 1.00 50.81 90 PRO A N 1
ATOM 654 C CA . PRO A 1 90 ? -2.243 -17.007 -12.785 1.00 50.81 90 PRO A CA 1
ATOM 655 C C . PRO A 1 90 ? -2.989 -18.279 -12.351 1.00 50.81 90 PRO A C 1
ATOM 657 O O . PRO A 1 90 ? -2.779 -18.784 -11.249 1.00 50.81 90 PRO A O 1
ATOM 660 N N . ARG A 1 91 ? -3.860 -18.807 -13.227 1.00 51.47 91 ARG A N 1
ATOM 661 C CA . ARG A 1 91 ? -4.382 -20.176 -13.085 1.00 51.47 91 ARG A CA 1
ATOM 662 C C . ARG A 1 91 ? -3.195 -21.140 -13.135 1.00 51.47 91 ARG A C 1
ATOM 664 O O . ARG A 1 91 ? -2.397 -21.026 -14.060 1.00 51.47 91 ARG A O 1
ATOM 671 N N . GLU A 1 92 ? -3.111 -22.052 -12.170 1.00 55.69 92 GLU A N 1
ATOM 672 C C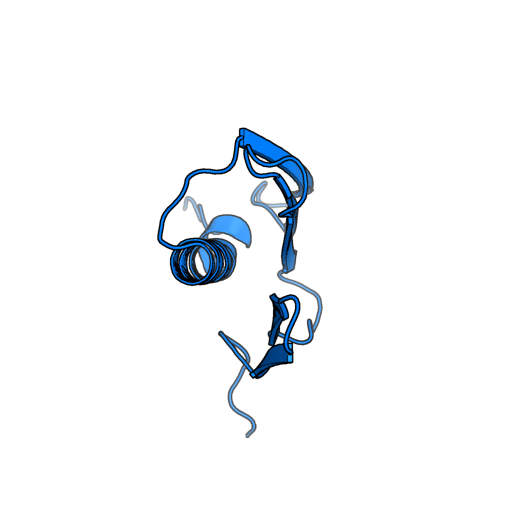A . GLU A 1 92 ? -2.310 -23.267 -12.330 1.00 55.69 92 GLU A CA 1
ATOM 673 C C . GLU A 1 92 ? -2.820 -24.019 -13.572 1.00 55.69 92 GLU A C 1
ATOM 675 O O . GLU A 1 92 ? -4.035 -24.157 -13.766 1.00 55.69 92 GLU A O 1
ATOM 680 N N . ASP A 1 93 ? -1.888 -24.410 -14.436 1.00 50.69 93 ASP A N 1
ATOM 681 C CA . ASP A 1 93 ? -2.041 -25.431 -15.472 1.00 50.69 93 ASP A CA 1
ATOM 682 C C . ASP A 1 93 ? -2.211 -26.838 -14.876 1.00 50.69 93 ASP A C 1
ATOM 684 O O . ASP A 1 93 ? -1.532 -27.165 -13.875 1.00 50.69 93 ASP A O 1
#

Foldseek 3Di:
DDPLDDFCVVPVVLVVVVVCVLVVNAAFPDKDKDFDADPSRGTQKMWMKGHHPVRPDIDIDITHDPDDDQQWDWDDDPVGIDIGGHPDDDDDD